Protein AF-A0A962K8A1-F1 (afdb_monomer_lite)

Structure (mmCIF, N/CA/C/O backbone):
data_AF-A0A962K8A1-F1
#
_entry.id   AF-A0A962K8A1-F1
#
loop_
_atom_site.group_PDB
_atom_site.id
_atom_site.type_symbol
_atom_site.label_atom_id
_atom_site.label_alt_id
_atom_site.label_comp_id
_atom_site.label_asym_id
_atom_site.label_entity_id
_atom_site.label_seq_id
_atom_site.pdbx_PDB_ins_code
_atom_site.Cartn_x
_atom_site.Cartn_y
_atom_site.Cartn_z
_atom_site.occupancy
_atom_site.B_iso_or_equiv
_atom_site.auth_seq_id
_atom_site.auth_comp_id
_atom_site.auth_asym_id
_atom_site.auth_atom_id
_atom_site.pdbx_PDB_model_num
ATOM 1 N N . CYS A 1 1 ? -7.237 -4.346 1.183 1.00 85.62 1 CYS A N 1
ATOM 2 C CA . CYS A 1 1 ? -6.848 -3.241 2.089 1.00 85.62 1 CYS A CA 1
ATOM 3 C C . CYS A 1 1 ? -7.596 -1.961 1.743 1.00 85.62 1 CYS A C 1
ATOM 5 O O . CYS A 1 1 ? -8.254 -1.449 2.633 1.00 85.62 1 CYS A O 1
ATOM 7 N N . ALA A 1 2 ? -7.553 -1.486 0.491 1.00 92.56 2 ALA A N 1
ATOM 8 C CA . ALA A 1 2 ? -8.341 -0.329 0.053 1.00 92.56 2 ALA A CA 1
ATOM 9 C C . ALA A 1 2 ? -9.846 -0.473 0.353 1.00 92.56 2 ALA A C 1
ATOM 11 O O . ALA A 1 2 ? -10.438 0.440 0.910 1.00 92.56 2 ALA A O 1
ATOM 12 N N . GLU A 1 3 ? -10.420 -1.657 0.117 1.00 94.56 3 GLU A N 1
ATOM 13 C CA . GLU A 1 3 ? -11.803 -1.975 0.509 1.00 94.56 3 GLU A CA 1
ATOM 14 C C . GLU A 1 3 ? -12.037 -1.814 2.021 1.00 94.56 3 GLU A C 1
ATOM 16 O O . GLU A 1 3 ? -12.932 -1.088 2.432 1.00 94.56 3 GLU A O 1
ATOM 21 N N . CYS A 1 4 ? -11.177 -2.392 2.867 1.00 93.81 4 CYS A N 1
ATOM 22 C CA . CYS A 1 4 ? -11.276 -2.247 4.325 1.00 93.81 4 CYS A CA 1
ATOM 23 C C . CYS A 1 4 ? -11.170 -0.784 4.788 1.00 93.81 4 CYS A C 1
ATOM 25 O O . CYS A 1 4 ? -11.762 -0.413 5.801 1.00 93.81 4 CYS A O 1
ATOM 27 N N . TYR A 1 5 ? -10.399 0.036 4.071 1.00 93.56 5 TYR A N 1
ATOM 28 C CA . TYR A 1 5 ? -10.307 1.468 4.331 1.00 93.56 5 TYR A CA 1
ATOM 29 C C . TYR A 1 5 ? -11.602 2.194 3.934 1.00 93.56 5 TYR A C 1
ATOM 31 O O . TYR A 1 5 ? -12.184 2.879 4.774 1.00 93.56 5 TYR A O 1
ATOM 39 N N . ARG A 1 6 ? -12.117 1.960 2.717 1.00 94.94 6 ARG A N 1
ATOM 40 C CA . ARG A 1 6 ? -13.405 2.494 2.225 1.00 94.94 6 ARG A CA 1
ATOM 41 C C . ARG A 1 6 ? -14.571 2.131 3.143 1.00 94.94 6 ARG A C 1
ATOM 43 O O . ARG A 1 6 ? -15.412 2.966 3.469 1.00 94.94 6 ARG A O 1
ATOM 50 N N . GLU A 1 7 ? -14.613 0.884 3.599 1.00 95.94 7 GLU A N 1
ATOM 51 C CA . GLU A 1 7 ? -15.636 0.378 4.519 1.00 95.94 7 GLU A CA 1
ATOM 52 C C . GLU A 1 7 ? -15.454 0.867 5.965 1.00 95.94 7 GLU A C 1
ATOM 54 O O . GLU A 1 7 ? -16.270 0.551 6.830 1.00 95.94 7 GLU A O 1
ATOM 59 N N . ARG A 1 8 ? -14.412 1.665 6.241 1.00 93.62 8 ARG A N 1
ATOM 60 C CA . ARG A 1 8 ? -14.069 2.185 7.575 1.00 93.62 8 ARG A CA 1
ATOM 61 C C . ARG A 1 8 ? -13.885 1.090 8.628 1.00 93.62 8 ARG A C 1
ATOM 63 O O . ARG A 1 8 ? -14.138 1.308 9.811 1.00 93.62 8 ARG A O 1
ATOM 70 N N . VAL A 1 9 ? -13.401 -0.081 8.210 1.00 95.25 9 VAL A N 1
ATOM 71 C CA . VAL A 1 9 ? -12.977 -1.158 9.123 1.00 95.25 9 VAL A CA 1
ATOM 72 C C . VAL A 1 9 ? -11.754 -0.717 9.935 1.00 95.25 9 VAL A C 1
ATOM 74 O O . VAL A 1 9 ? -11.554 -1.146 11.068 1.00 95.25 9 VAL A O 1
ATOM 77 N N . VAL A 1 10 ? -10.941 0.167 9.355 1.00 93.31 10 VAL A N 1
ATOM 78 C CA . VAL A 1 10 ? -9.780 0.806 9.979 1.00 93.31 10 VAL A CA 1
ATOM 79 C C . VAL A 1 10 ? -9.998 2.315 10.085 1.00 93.31 10 VAL A C 1
ATOM 81 O O . VAL A 1 10 ? -10.676 2.915 9.253 1.00 93.31 10 VAL A O 1
ATOM 84 N N . SER A 1 11 ? -9.398 2.940 11.097 1.00 90.50 11 SER A N 1
ATOM 85 C CA . SER A 1 11 ? -9.500 4.384 11.351 1.00 90.50 11 SER A CA 1
ATOM 86 C C . SER A 1 11 ? -8.716 5.249 10.361 1.00 90.50 11 SER A C 1
ATOM 88 O O . SER A 1 11 ? -9.055 6.415 10.179 1.00 90.50 11 SER A O 1
ATOM 90 N N . GLY A 1 12 ? -7.674 4.697 9.735 1.00 93.00 12 GLY A N 1
ATOM 91 C CA . GLY A 1 12 ? -6.764 5.436 8.862 1.00 93.00 12 GLY A CA 1
ATOM 92 C C . GLY A 1 12 ? -5.822 4.521 8.069 1.00 93.00 12 GLY A C 1
ATOM 93 O O . GLY A 1 12 ? -5.639 3.357 8.454 1.00 93.00 12 GLY A O 1
ATOM 94 N N . PRO A 1 13 ? -5.217 5.019 6.973 1.00 93.38 13 PRO A N 1
ATOM 95 C CA . PRO A 1 13 ? -4.261 4.257 6.169 1.00 93.38 13 PRO A CA 1
ATOM 96 C C . PRO A 1 13 ? -3.015 3.855 6.973 1.00 93.38 13 PRO A C 1
ATOM 98 O O . PRO A 1 13 ? -2.554 2.722 6.860 1.00 93.38 13 PRO A O 1
ATOM 101 N N . GLU A 1 14 ? -2.527 4.721 7.864 1.00 94.81 14 GLU A N 1
ATOM 102 C CA . GLU A 1 14 ? -1.375 4.447 8.729 1.00 94.81 14 GLU A CA 1
ATOM 103 C C . GLU A 1 14 ? -1.637 3.315 9.735 1.00 94.81 14 GLU A C 1
ATOM 105 O O . GLU A 1 14 ? -0.761 2.489 9.993 1.00 94.81 14 GLU A O 1
ATOM 110 N N . HIS A 1 15 ? -2.863 3.225 10.261 1.00 95.44 15 HIS A N 1
ATOM 111 C CA . HIS A 1 15 ? -3.266 2.137 11.154 1.00 95.44 15 HIS A CA 1
ATOM 112 C C . HIS A 1 15 ? -3.317 0.799 10.409 1.00 95.44 15 HIS A C 1
ATOM 114 O O . HIS A 1 15 ? -2.901 -0.229 10.947 1.00 95.44 15 HIS A O 1
ATOM 120 N N . LEU A 1 16 ? -3.797 0.808 9.163 1.00 95.44 16 LEU A N 1
ATOM 121 C CA . LEU A 1 16 ? -3.835 -0.378 8.312 1.00 95.44 16 LEU A CA 1
ATOM 122 C C . LEU A 1 16 ? -2.427 -0.853 7.942 1.00 95.44 16 LEU A C 1
ATOM 124 O O . LEU A 1 16 ? -2.147 -2.051 8.016 1.00 95.44 16 LEU A O 1
ATOM 128 N N . ASP A 1 17 ? -1.540 0.075 7.584 1.00 96.62 17 ASP A N 1
ATOM 129 C CA . ASP A 1 17 ? -0.147 -0.234 7.269 1.00 96.62 17 ASP A CA 1
ATOM 130 C C . ASP A 1 17 ? 0.582 -0.831 8.473 1.00 96.62 17 ASP A C 1
ATOM 132 O O . ASP A 1 17 ? 1.195 -1.897 8.353 1.00 96.62 17 ASP A O 1
ATOM 136 N N . ALA A 1 18 ? 0.437 -0.222 9.653 1.00 96.19 18 ALA A N 1
ATOM 137 C CA . ALA A 1 18 ? 0.995 -0.756 10.889 1.00 96.19 18 ALA A CA 1
ATOM 138 C C . ALA A 1 18 ? 0.453 -2.161 11.196 1.00 96.19 18 ALA A C 1
ATOM 140 O O . ALA A 1 18 ? 1.232 -3.074 11.479 1.00 96.19 18 ALA A O 1
ATOM 141 N N . ALA A 1 19 ? -0.864 -2.369 11.090 1.00 96.00 19 ALA A N 1
ATOM 142 C CA . ALA A 1 19 ? -1.478 -3.669 11.345 1.00 96.00 19 ALA A CA 1
ATOM 143 C C . ALA A 1 19 ? -0.926 -4.756 10.410 1.00 96.00 19 ALA A C 1
ATOM 145 O O . ALA A 1 19 ? -0.596 -5.851 10.862 1.00 96.00 19 ALA A O 1
ATOM 146 N N . LEU A 1 20 ? -0.768 -4.465 9.117 1.00 96.94 20 LEU A N 1
ATOM 147 C CA . LEU A 1 20 ? -0.270 -5.451 8.156 1.00 96.94 20 LEU A CA 1
ATOM 148 C C . LEU A 1 20 ? 1.229 -5.724 8.314 1.00 96.94 20 LEU A C 1
ATOM 150 O O . LEU A 1 20 ? 1.649 -6.876 8.156 1.00 96.94 20 LEU A O 1
ATOM 154 N N . ILE A 1 21 ? 2.023 -4.724 8.702 1.00 97.44 21 ILE A N 1
ATOM 155 C CA . ILE A 1 21 ? 3.430 -4.920 9.070 1.00 97.44 21 ILE A CA 1
ATOM 156 C C . ILE A 1 21 ? 3.540 -5.838 10.293 1.00 97.44 21 ILE A C 1
ATOM 158 O O . ILE A 1 21 ? 4.202 -6.874 10.221 1.00 97.44 21 ILE A O 1
ATOM 162 N N . PHE A 1 22 ? 2.880 -5.489 11.401 1.00 96.38 22 PHE A N 1
ATOM 163 C CA . PHE A 1 22 ? 3.083 -6.173 12.680 1.00 96.38 22 PHE A CA 1
ATOM 164 C C . PHE A 1 22 ? 2.342 -7.509 12.800 1.00 96.38 22 PHE A C 1
ATOM 166 O O . PHE A 1 22 ? 2.839 -8.402 13.482 1.00 96.38 22 PHE A O 1
ATOM 173 N N . ALA A 1 23 ? 1.184 -7.675 12.154 1.00 96.19 23 ALA A N 1
ATOM 174 C CA . ALA A 1 23 ? 0.388 -8.899 12.275 1.00 96.19 23 ALA A CA 1
ATOM 175 C C . ALA A 1 23 ? 0.672 -9.913 11.160 1.00 96.19 23 ALA A C 1
ATOM 177 O O . ALA A 1 23 ? 0.775 -11.107 11.426 1.00 96.19 23 ALA A O 1
ATOM 178 N N . THR A 1 24 ? 0.786 -9.455 9.909 1.00 96.12 24 THR A N 1
ATOM 179 C CA . THR A 1 24 ? 0.907 -10.354 8.742 1.00 96.12 24 THR A CA 1
ATOM 180 C C . THR A 1 24 ? 2.328 -10.459 8.191 1.00 96.12 24 THR A C 1
ATOM 182 O O . THR A 1 24 ? 2.587 -11.291 7.325 1.00 96.12 24 THR A O 1
ATOM 185 N N . GLY A 1 25 ? 3.255 -9.639 8.697 1.00 95.38 25 GLY A N 1
ATOM 186 C CA . GLY A 1 25 ? 4.653 -9.642 8.272 1.00 95.38 25 GLY A CA 1
ATOM 187 C C . GLY A 1 25 ? 4.902 -8.921 6.947 1.00 95.38 25 GLY A C 1
ATOM 188 O O . GLY A 1 25 ? 5.842 -9.272 6.233 1.00 95.38 25 GLY A O 1
ATOM 189 N N . PHE A 1 26 ? 4.082 -7.924 6.587 1.00 97.12 26 PHE A N 1
ATOM 190 C CA . PHE A 1 26 ? 4.379 -7.091 5.420 1.00 97.12 26 PHE A CA 1
ATOM 191 C C . PHE A 1 26 ? 5.736 -6.395 5.596 1.00 97.12 26 PHE A C 1
ATOM 193 O O . PHE A 1 26 ? 6.059 -5.920 6.682 1.00 97.12 26 PHE A O 1
ATOM 200 N N . ALA A 1 27 ? 6.518 -6.317 4.515 1.00 96.00 27 ALA A N 1
ATOM 201 C CA . ALA A 1 27 ? 7.877 -5.781 4.514 1.00 96.00 27 ALA A CA 1
ATOM 202 C C . ALA A 1 27 ? 7.957 -4.378 5.170 1.00 96.00 27 ALA A C 1
ATOM 204 O O . ALA A 1 27 ? 7.541 -3.398 4.541 1.00 96.00 27 ALA A O 1
ATOM 205 N N . PRO A 1 28 ? 8.538 -4.241 6.383 1.00 95.19 28 PRO A N 1
ATOM 206 C CA . PRO A 1 28 ? 8.502 -2.982 7.137 1.00 95.19 28 PRO A CA 1
ATOM 207 C C . PRO A 1 28 ? 9.206 -1.829 6.414 1.00 95.19 28 PRO A C 1
ATOM 209 O O . PRO A 1 28 ? 8.754 -0.691 6.445 1.00 95.19 28 PRO A O 1
ATOM 212 N N . PHE A 1 29 ? 10.282 -2.131 5.683 1.00 95.56 29 PHE A N 1
ATOM 213 C CA . PHE A 1 29 ? 11.066 -1.151 4.924 1.00 95.56 29 PHE A CA 1
ATOM 214 C C . PHE A 1 29 ? 10.326 -0.555 3.715 1.00 95.56 29 PHE A C 1
ATOM 216 O O . PHE A 1 29 ? 10.847 0.346 3.066 1.00 95.56 29 PHE A O 1
ATOM 223 N N . ARG A 1 30 ? 9.125 -1.050 3.391 1.00 95.62 30 ARG A N 1
ATOM 224 C CA . ARG A 1 30 ? 8.243 -0.462 2.371 1.00 95.62 30 ARG A CA 1
ATOM 225 C C . ARG A 1 30 ? 7.167 0.453 2.965 1.00 95.62 30 ARG A C 1
ATOM 227 O O . ARG A 1 30 ? 6.396 1.028 2.205 1.00 95.62 30 ARG A O 1
ATOM 234 N N . GLY A 1 31 ? 7.114 0.589 4.292 1.00 94.88 31 GLY A N 1
ATOM 235 C CA . GLY A 1 31 ? 6.160 1.448 5.002 1.00 94.88 31 GLY A CA 1
ATOM 236 C C . GLY A 1 31 ? 4.743 0.882 5.128 1.00 94.88 31 GLY A C 1
ATOM 237 O O . GLY A 1 31 ? 3.892 1.552 5.689 1.00 94.88 31 GLY A O 1
ATOM 238 N N . GLY A 1 32 ? 4.497 -0.346 4.659 1.00 96.69 32 GLY A N 1
ATOM 239 C CA . GLY A 1 32 ? 3.164 -0.956 4.614 1.00 96.69 32 GLY A CA 1
ATOM 240 C C . GLY A 1 32 ? 2.582 -0.967 3.196 1.00 96.69 32 GLY A C 1
ATOM 241 O O . GLY A 1 32 ? 3.156 -0.364 2.288 1.00 96.69 32 GLY A O 1
ATOM 242 N N . PRO A 1 33 ? 1.515 -1.735 2.938 1.00 96.25 33 PRO A N 1
ATOM 243 C CA . PRO A 1 33 ? 0.966 -1.885 1.595 1.00 96.25 33 PRO A CA 1
ATOM 244 C C . PRO A 1 33 ? 0.354 -0.611 1.004 1.00 96.25 33 PRO A C 1
ATOM 246 O O . PRO A 1 33 ? 0.440 -0.450 -0.211 1.00 96.25 33 PRO A O 1
ATOM 249 N N . ILE A 1 34 ? -0.242 0.280 1.800 1.00 95.81 34 ILE A N 1
ATOM 250 C CA . ILE A 1 34 ? -0.799 1.551 1.312 1.00 95.81 34 ILE A CA 1
ATOM 251 C C . ILE A 1 34 ? 0.333 2.512 0.977 1.00 95.81 34 ILE A C 1
ATOM 253 O O . ILE A 1 34 ? 0.414 2.969 -0.162 1.00 95.81 34 ILE A O 1
ATOM 257 N N . HIS A 1 35 ? 1.264 2.736 1.906 1.00 96.56 35 HIS A N 1
ATOM 258 C CA . HIS A 1 35 ? 2.459 3.534 1.639 1.00 96.56 35 HIS A CA 1
ATOM 259 C C . HIS A 1 35 ? 3.240 3.005 0.422 1.00 96.56 35 HIS A C 1
ATOM 261 O O . HIS A 1 35 ? 3.662 3.765 -0.454 1.00 96.56 35 HIS A O 1
ATOM 267 N N . TYR A 1 36 ? 3.387 1.682 0.302 1.00 97.12 36 TYR A N 1
ATOM 268 C CA . TYR A 1 36 ? 4.034 1.080 -0.858 1.00 97.12 36 TYR A CA 1
ATOM 269 C C . TYR A 1 36 ? 3.241 1.315 -2.152 1.00 97.12 36 TYR A C 1
ATOM 271 O O . TYR A 1 36 ? 3.840 1.669 -3.167 1.00 97.12 36 TYR A O 1
ATOM 279 N N . ALA A 1 37 ? 1.913 1.184 -2.130 1.00 96.38 37 ALA A N 1
ATOM 280 C CA . ALA A 1 37 ? 1.063 1.479 -3.282 1.00 96.38 37 ALA A CA 1
ATOM 281 C C . ALA A 1 37 ? 1.183 2.946 -3.729 1.00 96.38 37 ALA A C 1
ATOM 283 O O . ALA A 1 37 ? 1.324 3.208 -4.924 1.00 96.38 37 ALA A O 1
ATOM 284 N N . GLN A 1 38 ? 1.215 3.893 -2.788 1.00 95.44 38 GLN A N 1
ATOM 285 C CA . GLN A 1 38 ? 1.448 5.311 -3.078 1.00 95.44 38 GLN A CA 1
ATOM 286 C C . GLN A 1 38 ? 2.830 5.536 -3.709 1.00 95.44 38 GLN A C 1
ATOM 288 O O . GLN A 1 38 ? 2.938 6.263 -4.694 1.00 95.44 38 GLN A O 1
ATOM 293 N N . SER A 1 39 ? 3.873 4.847 -3.227 1.00 96.44 39 SER A N 1
ATOM 294 C CA . SER A 1 39 ? 5.225 4.941 -3.803 1.00 96.44 39 SER A CA 1
ATOM 295 C C . SER A 1 39 ? 5.328 4.429 -5.249 1.00 96.44 39 SER A C 1
ATOM 297 O O . SER A 1 39 ? 6.180 4.887 -6.007 1.00 96.44 39 SER A O 1
ATOM 299 N N . LEU A 1 40 ? 4.454 3.497 -5.648 1.00 95.75 40 LEU A N 1
ATOM 300 C CA . LEU A 1 40 ? 4.354 2.984 -7.021 1.00 95.75 40 LEU A CA 1
ATOM 301 C C . LEU A 1 40 ? 3.469 3.863 -7.926 1.00 95.75 40 LEU A C 1
ATOM 303 O O . LEU A 1 40 ? 3.490 3.708 -9.151 1.00 95.75 40 LEU A O 1
ATOM 307 N N . GLY A 1 41 ? 2.682 4.757 -7.325 1.00 95.94 41 GLY A N 1
ATOM 308 C CA . GLY A 1 41 ? 1.587 5.478 -7.962 1.00 95.94 41 GLY A CA 1
AT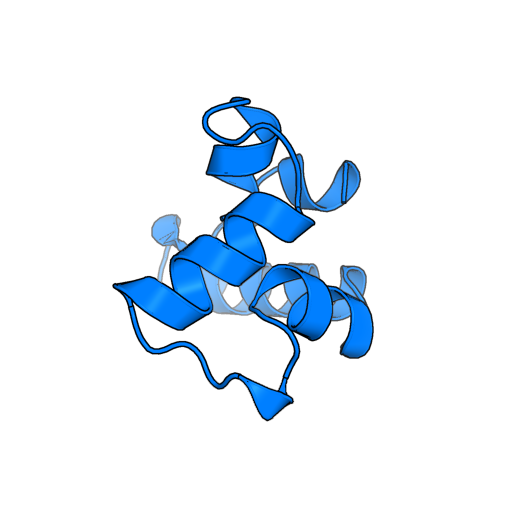OM 309 C C . GLY A 1 41 ? 0.295 4.657 -7.974 1.00 95.94 41 GLY A C 1
ATOM 310 O O . GLY A 1 41 ? 0.246 3.552 -8.519 1.00 95.94 41 GLY A O 1
ATOM 311 N N . LEU A 1 42 ? -0.781 5.221 -7.414 1.00 94.75 42 LEU A N 1
ATOM 312 C CA . LEU A 1 42 ? -2.070 4.529 -7.284 1.00 94.75 42 LEU A CA 1
ATOM 313 C C . LEU A 1 42 ? -2.670 4.133 -8.638 1.00 94.75 42 LEU A C 1
ATOM 315 O O . LEU A 1 42 ? -3.260 3.061 -8.757 1.00 94.75 42 LEU A O 1
ATOM 319 N N . GLU A 1 43 ? -2.458 4.936 -9.681 1.00 95.00 43 GLU A N 1
ATOM 320 C CA . GLU A 1 43 ? -2.933 4.596 -11.025 1.00 95.00 43 GLU A CA 1
ATOM 321 C C . GLU A 1 43 ? -2.220 3.359 -11.588 1.00 95.00 43 GLU A C 1
ATOM 323 O O . GLU A 1 43 ? -2.869 2.458 -12.116 1.00 95.00 43 GLU A O 1
ATOM 328 N N . THR A 1 44 ? -0.905 3.239 -11.367 1.00 96.50 44 THR A N 1
ATOM 329 C CA . THR A 1 44 ? -0.142 2.031 -11.712 1.00 96.50 44 THR A CA 1
ATOM 330 C C . THR A 1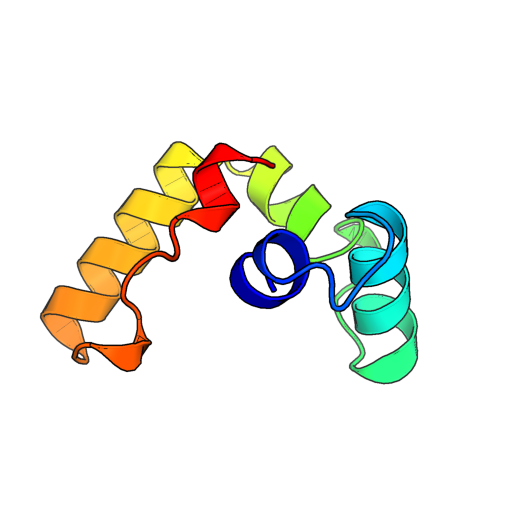 44 ? -0.731 0.806 -11.016 1.00 96.50 44 THR A C 1
ATOM 332 O O . THR A 1 44 ? -0.921 -0.237 -11.639 1.00 96.50 44 THR A O 1
ATOM 335 N N . VAL A 1 45 ? -1.050 0.921 -9.724 1.00 96.75 45 VAL A N 1
ATOM 336 C CA . VAL A 1 45 ? -1.634 -0.179 -8.942 1.00 96.75 45 VAL A CA 1
ATOM 337 C C . VAL A 1 45 ? -3.002 -0.580 -9.499 1.00 96.75 45 VAL A C 1
ATOM 339 O O . VAL A 1 45 ? -3.243 -1.768 -9.717 1.00 96.75 45 VAL A O 1
ATOM 342 N N . ARG A 1 46 ? -3.875 0.386 -9.803 1.00 96.00 46 ARG A N 1
ATOM 343 C CA . ARG A 1 46 ? -5.203 0.135 -10.389 1.00 96.00 46 ARG A CA 1
ATOM 344 C C . ARG A 1 46 ? -5.118 -0.522 -11.763 1.00 96.00 46 ARG A C 1
ATOM 346 O O . ARG A 1 46 ? -5.870 -1.462 -12.034 1.00 96.00 46 ARG A O 1
ATOM 353 N N . GLN A 1 47 ? -4.183 -0.081 -12.603 1.00 97.19 47 GLN A N 1
ATOM 354 C CA . GLN A 1 47 ? -3.943 -0.700 -13.902 1.00 97.19 47 GLN A CA 1
ATOM 355 C C . GLN A 1 47 ? -3.510 -2.163 -13.734 1.00 97.19 47 GLN A C 1
ATOM 357 O O . GLN A 1 47 ? -4.092 -3.048 -14.358 1.00 97.19 47 GLN A O 1
ATOM 362 N N . ARG A 1 48 ? -2.551 -2.445 -12.841 1.00 97.44 48 ARG A N 1
ATOM 363 C CA . ARG A 1 48 ? -2.100 -3.821 -12.570 1.00 97.44 48 ARG A CA 1
ATOM 364 C C . ARG A 1 48 ? -3.211 -4.712 -12.022 1.00 97.44 48 ARG A C 1
ATOM 366 O O . ARG A 1 48 ? -3.305 -5.868 -12.420 1.00 97.44 48 ARG A O 1
ATOM 373 N N . LEU A 1 49 ? -4.062 -4.187 -11.144 1.00 97.38 49 LEU A N 1
ATOM 374 C CA . LEU A 1 49 ? -5.236 -4.910 -10.650 1.00 97.38 49 LEU A CA 1
ATOM 375 C C . LEU A 1 49 ? -6.214 -5.23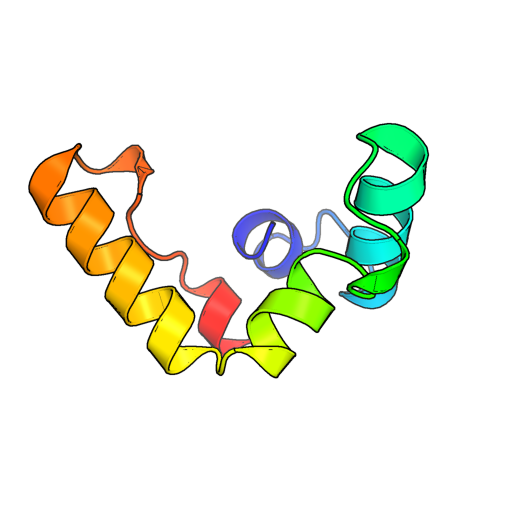2 -11.787 1.00 97.38 49 LEU A C 1
ATOM 377 O O . LEU A 1 49 ? -6.662 -6.367 -11.898 1.00 97.38 4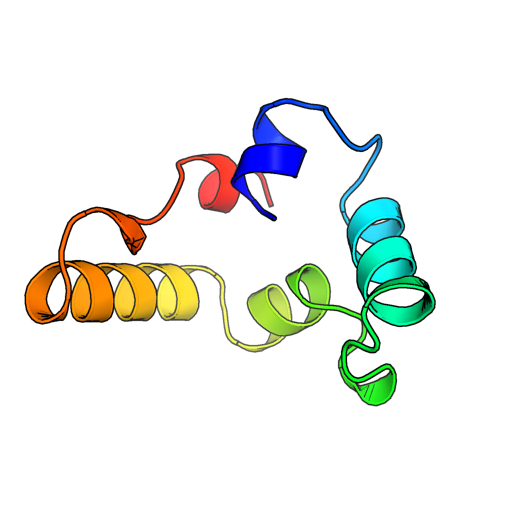9 LEU A O 1
ATOM 381 N N . SER A 1 50 ? -6.457 -4.283 -12.693 1.00 97.25 50 SER A N 1
ATOM 382 C CA . SER A 1 50 ? -7.306 -4.500 -13.874 1.00 97.25 50 SER A CA 1
ATOM 383 C C . SER A 1 50 ? -6.735 -5.568 -14.817 1.00 97.25 50 SER A C 1
ATOM 385 O O . SER A 1 50 ? -7.471 -6.431 -15.291 1.00 97.25 50 SER A O 1
ATOM 387 N N . GLU A 1 51 ? -5.417 -5.561 -15.051 1.00 98.12 51 GLU A N 1
ATOM 388 C CA . GLU A 1 51 ? -4.718 -6.598 -15.829 1.00 98.12 51 GLU A CA 1
ATOM 389 C C . GLU A 1 51 ? -4.867 -7.987 -15.180 1.00 98.12 51 GLU A C 1
ATOM 391 O O . GLU A 1 51 ? -5.170 -8.969 -15.861 1.00 98.12 51 GLU A O 1
ATOM 396 N N . LEU A 1 52 ? -4.714 -8.073 -13.854 1.00 98.25 52 LEU A N 1
ATOM 397 C CA . LEU A 1 52 ? -4.912 -9.314 -13.101 1.00 98.25 52 LEU A CA 1
ATOM 398 C C . LEU A 1 52 ? -6.374 -9.770 -13.113 1.00 98.25 52 LEU A C 1
ATOM 400 O O . LEU A 1 52 ? -6.625 -10.969 -13.204 1.00 98.25 52 LEU A O 1
ATOM 404 N N . ALA A 1 53 ? -7.332 -8.844 -13.059 1.00 98.06 53 ALA A N 1
ATOM 405 C CA . ALA A 1 53 ? -8.755 -9.161 -13.131 1.00 98.06 53 ALA A CA 1
ATOM 406 C C . ALA A 1 53 ? -9.122 -9.766 -14.488 1.00 98.06 53 ALA A C 1
ATOM 408 O O . ALA A 1 53 ? -9.818 -10.779 -14.549 1.00 98.06 53 ALA A O 1
ATOM 409 N N . ALA A 1 54 ? -8.575 -9.214 -15.574 1.00 97.88 54 ALA A N 1
ATOM 410 C CA . ALA A 1 54 ? -8.742 -9.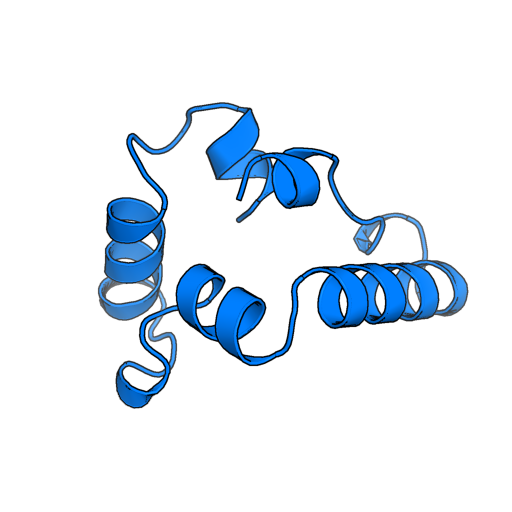773 -16.910 1.00 97.88 54 ALA A CA 1
ATOM 411 C C . ALA A 1 54 ? -8.136 -11.185 -17.035 1.00 97.88 54 ALA A C 1
ATOM 413 O O . ALA A 1 54 ? -8.715 -12.045 -17.696 1.00 97.88 54 ALA A O 1
ATOM 414 N N . ALA A 1 55 ? -6.989 -11.441 -16.396 1.00 98.31 55 ALA A N 1
ATOM 415 C CA . ALA A 1 55 ? -6.279 -12.719 -16.494 1.00 98.31 55 ALA A CA 1
ATOM 416 C C . ALA A 1 55 ? -6.798 -13.810 -15.537 1.00 98.31 55 ALA A C 1
ATOM 418 O O . ALA A 1 55 ? -6.728 -14.999 -15.854 1.00 98.31 55 ALA A O 1
ATOM 419 N N . HIS A 1 56 ? -7.281 -13.428 -14.354 1.00 98.00 56 HIS A N 1
ATOM 420 C CA . HIS A 1 56 ? -7.554 -14.346 -13.243 1.00 98.00 56 HIS A CA 1
ATOM 421 C C . H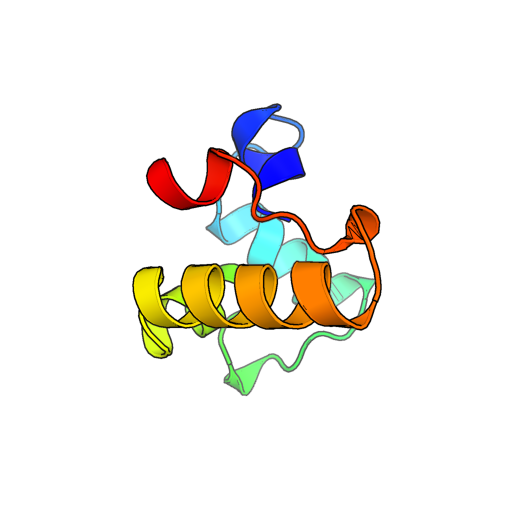IS A 1 56 ? -8.954 -14.191 -12.632 1.00 98.00 56 HIS A C 1
ATOM 423 O O . HIS A 1 56 ? -9.296 -14.911 -11.690 1.00 98.00 56 HIS A O 1
ATOM 429 N N . GLY A 1 57 ? -9.779 -13.296 -13.176 1.00 96.38 57 GLY A N 1
ATOM 430 C CA . GLY A 1 57 ? -11.179 -13.128 -12.809 1.00 96.38 57 GLY A CA 1
ATOM 431 C C . GLY A 1 57 ? -11.443 -12.047 -11.751 1.00 96.38 57 GLY A C 1
ATOM 432 O O . GLY A 1 57 ? -10.531 -11.355 -11.292 1.00 96.38 57 GLY A O 1
ATOM 433 N N . PRO A 1 58 ? -12.710 -11.920 -11.317 1.00 96.12 58 PRO A N 1
ATOM 434 C CA . PRO A 1 58 ? -13.229 -10.730 -10.635 1.00 96.12 58 PRO A CA 1
ATOM 435 C C . PRO A 1 58 ? -12.613 -10.463 -9.256 1.00 96.12 58 PRO A C 1
ATOM 437 O O . PRO A 1 58 ? -12.687 -9.353 -8.746 1.00 96.12 58 PRO A O 1
ATOM 440 N N . ARG A 1 59 ? -11.939 -11.450 -8.649 1.00 96.31 59 ARG A N 1
ATOM 441 C CA . ARG A 1 59 ? -11.259 -11.285 -7.351 1.00 96.31 59 ARG A CA 1
ATOM 442 C C . ARG A 1 59 ? -10.202 -10.170 -7.356 1.00 96.31 59 ARG A C 1
ATOM 444 O O . ARG A 1 59 ? -9.864 -9.662 -6.291 1.00 96.31 59 ARG A O 1
ATOM 451 N N . PHE A 1 60 ? -9.646 -9.836 -8.518 1.00 96.69 60 PHE A N 1
ATOM 452 C CA . PHE A 1 60 ? -8.619 -8.800 -8.653 1.00 96.69 60 PHE A CA 1
ATOM 453 C C . PHE A 1 60 ? -9.176 -7.447 -9.105 1.00 96.69 60 PHE A C 1
ATOM 455 O O . PHE A 1 60 ? -8.387 -6.538 -9.356 1.00 96.69 60 PHE A O 1
ATOM 462 N N . GLU A 1 61 ? -10.499 -7.291 -9.221 1.00 96.56 61 GLU A N 1
ATOM 463 C CA . GLU A 1 61 ? -11.092 -6.007 -9.592 1.00 96.56 61 GLU A CA 1
ATOM 464 C C . GLU A 1 61 ? -10.649 -4.903 -8.614 1.00 96.56 61 GLU A C 1
ATOM 466 O O . GLU A 1 61 ? -10.680 -5.095 -7.393 1.00 96.56 61 GLU A O 1
ATOM 471 N N . PRO A 1 62 ? -10.179 -3.748 -9.120 1.00 95.94 62 PRO A N 1
ATOM 472 C CA . PRO A 1 62 ? -9.747 -2.662 -8.258 1.00 95.94 62 PRO A CA 1
ATOM 473 C C . PRO A 1 62 ? -10.944 -2.059 -7.516 1.00 95.94 62 PRO A C 1
ATOM 475 O O . PRO A 1 62 ? -11.853 -1.505 -8.130 1.00 95.94 62 PRO A O 1
ATOM 478 N N . ASP A 1 63 ? -10.904 -2.112 -6.184 1.00 96.00 63 ASP A N 1
ATOM 479 C CA . ASP A 1 63 ? -11.917 -1.484 -5.331 1.00 96.00 63 ASP A CA 1
ATOM 480 C C . ASP A 1 63 ? -11.921 0.052 -5.476 1.00 96.00 63 ASP A C 1
ATOM 482 O O . ASP A 1 63 ? -10.881 0.688 -5.676 1.00 96.00 63 ASP A O 1
ATOM 486 N N . ALA A 1 64 ? -13.096 0.668 -5.333 1.00 94.06 64 ALA A N 1
ATOM 487 C CA . ALA A 1 64 ? -13.248 2.121 -5.413 1.00 94.06 64 ALA A CA 1
ATOM 488 C C . ALA A 1 64 ? -12.436 2.876 -4.344 1.00 94.06 64 ALA A C 1
ATOM 490 O O . ALA A 1 64 ? -12.028 4.009 -4.586 1.00 94.06 64 ALA A O 1
ATOM 491 N N . GLY A 1 65 ? -12.125 2.237 -3.212 1.00 92.81 65 GLY A N 1
ATOM 492 C CA . GLY A 1 65 ? -11.327 2.800 -2.125 1.00 92.81 65 GLY A CA 1
ATOM 493 C C . GLY A 1 65 ? -9.925 3.238 -2.542 1.00 92.81 65 GLY A C 1
ATOM 494 O O . GLY A 1 65 ? -9.332 4.077 -1.878 1.00 92.81 65 GLY A O 1
ATOM 495 N N . TRP A 1 66 ? -9.403 2.754 -3.675 1.00 93.50 66 TRP A N 1
ATOM 496 C CA . TRP A 1 66 ? -8.158 3.274 -4.250 1.00 93.50 66 TRP A CA 1
ATOM 497 C C . TRP A 1 66 ? -8.248 4.742 -4.705 1.00 93.50 66 TRP A C 1
ATOM 499 O O . TRP A 1 66 ? -7.209 5.347 -4.940 1.00 93.50 66 TRP A O 1
ATOM 509 N N . GLN A 1 67 ? -9.450 5.313 -4.852 1.00 88.50 67 GLN A N 1
ATOM 510 C CA . GLN A 1 67 ? -9.664 6.737 -5.165 1.00 88.50 67 GLN A CA 1
ATOM 511 C C . GLN A 1 67 ? -9.675 7.632 -3.918 1.00 88.50 67 GLN A C 1
ATOM 513 O O . GLN A 1 67 ? -9.569 8.849 -4.041 1.00 88.50 67 GLN A O 1
ATOM 518 N N . GLU A 1 68 ? -9.837 7.035 -2.736 1.00 85.25 68 GLU A N 1
ATOM 519 C CA . GLU A 1 68 ? -9.950 7.731 -1.448 1.00 85.25 68 GLU A CA 1
ATOM 520 C C . GLU A 1 68 ? -8.619 7.736 -0.665 1.00 85.25 68 GLU A C 1
ATOM 522 O O . GLU A 1 68 ? -8.569 8.251 0.451 1.00 85.25 68 GLU A O 1
ATOM 527 N N . LEU A 1 69 ? -7.562 7.148 -1.244 1.00 83.94 69 LEU A N 1
ATOM 528 C CA . LEU A 1 69 ? -6.229 6.932 -0.661 1.00 83.94 69 LEU A CA 1
ATOM 529 C C . LEU A 1 69 ? -5.143 7.865 -1.216 1.00 83.94 69 LEU A C 1
ATOM 531 O O . LEU A 1 69 ? -5.372 8.513 -2.260 1.00 83.94 69 LEU A O 1
#

Radius of gyration: 12.1 Å; chains: 1; bounding box: 27×22×30 Å

Sequence (69 aa):
CAECYRERVVSGPEHLDAALIFATGFAPFRGGPIHYAQSLGLETVRQRLSELAAAHGPRFEPDAGWQEL

Secondary structure (DSSP, 8-state):
-HHHHHTTSSS-HHHHHHHHHHHH---GGGT-HHHHHHHH-HHHHHHHHHHHHHHH-GGGPPPGGGG--

pLDDT: mean 95.2, std 2.79, range [83.94, 98.31]

Foldseek 3Di:
DLVCVVVPVDVDPLRQQVCCCVPVVDPVVCSGDVSVCVVVPLVNQQVVLVVCCVVPHDVSHDDPSSVVD